Protein AF-A0AA50T2T7-F1 (afdb_monomer_lite)

Radius of gyration: 13.57 Å; chains: 1; bounding box: 26×37×38 Å

Sequence (87 aa):
GWGMYSILLIDLFKFLEPYLRNTELPLPVMTLYKGTLKVLLVLLHDFPEFLCDYHYGFCDQIPPNCIQMRNLILSAFPRNMRLPDPF

pLDDT: mean 96.4, std 3.7, range [74.06, 98.81]

Organism: NCBI:txid2847729

Foldseek 3Di:
DLVVVLVVLLVLLLVLQVQQVDPDHDPVSVVSVVVNLVVLQCCQVPPLVSLVVCLVSNVVSHDPVPVSNNCSSVVRDDPPDDDDDPD

InterPro domains:
  IPR007196 CCR4-Not complex component, Not1, C-terminal [PF04054] (1-87)
  IPR040398 CCR4-NOT transcription complex subunit 1 [PTHR13162] (1-87)

Structure (mmCIF, N/CA/C/O backbone):
data_AF-A0AA50T2T7-F1
#
_entry.id   AF-A0AA50T2T7-F1
#
loop_
_atom_site.group_PDB
_atom_site.id
_atom_site.type_symbol
_atom_site.label_atom_id
_atom_site.label_alt_id
_atom_site.label_comp_id
_atom_site.label_asym_id
_atom_site.label_entity_id
_atom_site.label_seq_id
_atom_site.pdbx_PDB_ins_code
_atom_site.Cartn_x
_atom_site.Cartn_y
_atom_site.Cartn_z
_atom_site.occupancy
_atom_site.B_iso_or_equiv
_atom_site.auth_seq_id
_atom_site.auth_comp_id
_atom_site.auth_asym_id
_atom_site.auth_atom_id
_atom_site.pdbx_PDB_model_num
ATOM 1 N N . GLY A 1 1 ? 9.737 -14.583 -5.623 1.00 91.50 1 GLY A N 1
ATOM 2 C CA . GLY A 1 1 ? 9.524 -14.110 -4.238 1.00 91.50 1 GLY A CA 1
ATOM 3 C C . GLY A 1 1 ? 8.432 -13.060 -4.114 1.00 91.50 1 GLY A C 1
ATOM 4 O O . GLY A 1 1 ? 7.731 -13.059 -3.114 1.00 91.50 1 GLY A O 1
ATOM 5 N N . TRP A 1 2 ? 8.270 -12.182 -5.107 1.00 97.00 2 TRP A N 1
ATOM 6 C CA . TRP A 1 2 ? 7.465 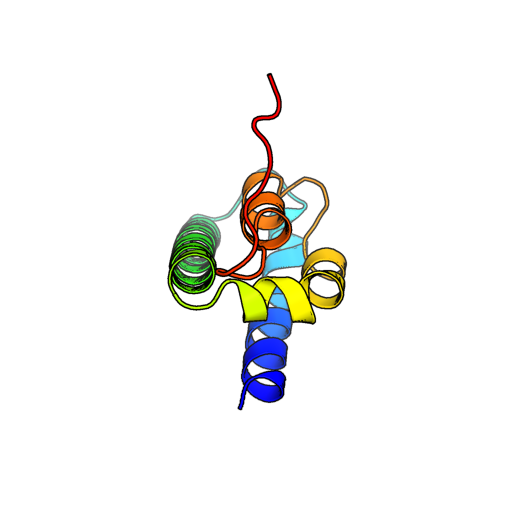-10.963 -4.979 1.00 97.00 2 TRP A CA 1
ATOM 7 C C . TRP A 1 2 ? 5.980 -11.224 -4.716 1.00 97.00 2 TRP A C 1
ATOM 9 O O . TRP A 1 2 ? 5.432 -10.614 -3.809 1.00 97.00 2 TRP A O 1
ATOM 19 N N . GLY A 1 3 ? 5.379 -12.217 -5.378 1.00 98.00 3 GLY A N 1
ATOM 20 C CA . GLY A 1 3 ? 3.990 -12.604 -5.099 1.00 98.00 3 GLY A CA 1
ATOM 21 C C . GLY A 1 3 ? 3.747 -13.090 -3.662 1.00 98.00 3 GLY A C 1
ATOM 22 O O . GLY A 1 3 ? 2.679 -12.870 -3.111 1.00 98.00 3 GLY A O 1
ATOM 23 N N . MET A 1 4 ? 4.738 -13.704 -3.004 1.00 98.31 4 MET A N 1
ATOM 24 C CA . MET A 1 4 ? 4.606 -14.067 -1.584 1.00 98.31 4 MET A CA 1
ATOM 25 C C . MET A 1 4 ? 4.704 -12.829 -0.688 1.00 98.31 4 MET A C 1
ATOM 27 O O . MET A 1 4 ? 3.945 -12.689 0.265 1.00 98.31 4 MET A O 1
ATOM 31 N N . TYR A 1 5 ? 5.610 -11.905 -1.012 1.00 98.56 5 TYR A N 1
ATOM 32 C CA . TYR A 1 5 ? 5.760 -10.664 -0.256 1.00 98.56 5 TYR A CA 1
ATOM 33 C C . TYR A 1 5 ? 4.537 -9.743 -0.412 1.00 98.56 5 TYR A C 1
ATOM 35 O O . TYR A 1 5 ? 4.113 -9.119 0.558 1.00 98.56 5 TYR A O 1
ATOM 43 N N . SER A 1 6 ? 3.909 -9.706 -1.594 1.00 98.62 6 SER A N 1
ATOM 44 C CA . SER A 1 6 ? 2.666 -8.956 -1.805 1.00 98.62 6 SER A CA 1
ATOM 45 C C . SER A 1 6 ? 1.513 -9.517 -0.979 1.00 98.62 6 SER A C 1
ATOM 47 O O . SER A 1 6 ? 0.727 -8.734 -0.458 1.00 98.62 6 SER A O 1
ATOM 49 N N . ILE A 1 7 ? 1.426 -10.843 -0.812 1.00 98.62 7 ILE A N 1
ATOM 50 C CA . ILE A 1 7 ? 0.428 -11.469 0.069 1.00 98.62 7 ILE A CA 1
ATOM 51 C C . ILE A 1 7 ? 0.623 -10.990 1.512 1.00 98.62 7 ILE A C 1
ATOM 53 O O . ILE A 1 7 ? -0.334 -10.533 2.123 1.00 98.62 7 ILE A O 1
ATOM 57 N N . LEU A 1 8 ? 1.860 -10.979 2.022 1.00 98.75 8 LEU A N 1
ATOM 58 C CA . LEU A 1 8 ? 2.143 -10.495 3.381 1.00 98.75 8 LEU A CA 1
ATOM 59 C C . LEU A 1 8 ? 1.754 -9.022 3.582 1.00 98.75 8 LEU A C 1
ATOM 61 O O . LEU A 1 8 ? 1.219 -8.661 4.629 1.00 98.75 8 LEU A O 1
ATOM 65 N N . LEU A 1 9 ? 2.000 -8.162 2.587 1.00 98.75 9 LEU A N 1
ATOM 66 C CA . LEU A 1 9 ? 1.558 -6.766 2.647 1.00 98.75 9 LEU A CA 1
ATOM 67 C C . LEU A 1 9 ? 0.035 -6.637 2.581 1.00 98.75 9 LEU A C 1
ATOM 69 O O . LEU A 1 9 ? -0.535 -5.844 3.322 1.00 98.75 9 LEU A O 1
ATOM 73 N N . ILE A 1 10 ? -0.628 -7.430 1.739 1.00 9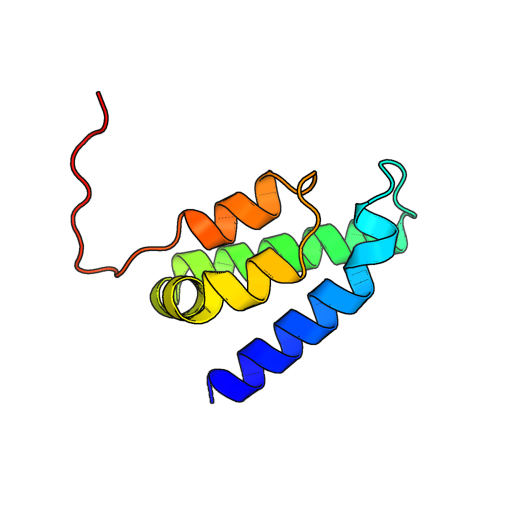8.81 10 ILE A N 1
ATOM 74 C CA . ILE A 1 10 ? -2.092 -7.485 1.678 1.00 98.81 10 ILE A CA 1
ATOM 75 C C . ILE A 1 10 ? -2.668 -7.907 3.032 1.00 98.81 10 ILE A C 1
ATOM 77 O O . ILE A 1 10 ? -3.613 -7.280 3.504 1.00 98.81 10 ILE A O 1
ATOM 81 N N . ASP A 1 11 ? -2.090 -8.915 3.681 1.00 98.75 11 ASP A N 1
ATOM 82 C CA . ASP A 1 11 ? -2.532 -9.378 4.997 1.00 98.75 11 ASP A CA 1
ATOM 83 C C . ASP A 1 11 ? -2.335 -8.295 6.071 1.00 98.75 11 ASP A C 1
ATOM 85 O O . ASP A 1 11 ? -3.227 -8.064 6.892 1.00 98.75 11 ASP A O 1
ATOM 89 N N . LEU A 1 12 ? -1.222 -7.551 6.019 1.00 98.62 12 LEU A N 1
ATOM 90 C CA . LEU A 1 12 ? -1.001 -6.375 6.866 1.00 98.62 12 LEU A CA 1
ATOM 91 C C . LEU A 1 12 ? -2.054 -5.281 6.618 1.00 98.62 12 LEU A C 1
ATOM 93 O O . LEU A 1 12 ? -2.577 -4.705 7.573 1.00 98.62 12 LEU A O 1
ATOM 97 N N . PHE A 1 13 ? -2.376 -4.982 5.358 1.00 98.44 13 PHE A N 1
ATOM 98 C CA . PHE A 1 13 ? -3.355 -3.945 5.021 1.00 98.44 13 PHE A CA 1
ATOM 99 C C . PHE A 1 13 ? -4.760 -4.348 5.452 1.00 98.44 13 PHE A C 1
ATOM 101 O O . PHE A 1 13 ? -5.426 -3.543 6.094 1.00 98.44 13 PHE A O 1
ATOM 108 N N . LYS A 1 14 ? -5.161 -5.605 5.230 1.00 97.88 14 LYS A N 1
ATOM 109 C CA . LYS A 1 14 ? -6.421 -6.174 5.736 1.00 97.88 14 LYS A CA 1
ATOM 110 C C . LYS A 1 14 ? -6.542 -6.073 7.251 1.00 97.88 14 LYS A C 1
ATOM 112 O O . LYS A 1 14 ? -7.611 -5.750 7.756 1.00 97.88 14 LYS A O 1
ATOM 117 N N . PHE A 1 15 ? -5.457 -6.336 7.979 1.00 97.12 15 PHE A N 1
ATOM 118 C CA . PHE A 1 15 ? -5.443 -6.185 9.432 1.00 97.12 15 PHE A CA 1
ATOM 119 C C . PHE A 1 15 ? -5.645 -4.724 9.864 1.00 97.12 15 PHE A C 1
ATOM 121 O O . PHE A 1 15 ? -6.381 -4.454 10.810 1.00 97.12 15 PHE A O 1
ATOM 128 N N . LEU A 1 16 ? -4.992 -3.777 9.184 1.00 96.56 16 LEU A N 1
ATOM 129 C CA . LEU A 1 16 ? -5.069 -2.350 9.509 1.00 96.56 16 LEU A CA 1
ATOM 130 C C . LEU A 1 16 ? -6.391 -1.695 9.079 1.00 96.56 16 LEU A C 1
ATOM 132 O O . LEU A 1 16 ? -6.840 -0.755 9.734 1.00 96.56 16 LEU A O 1
ATOM 136 N N . GLU A 1 17 ? -7.000 -2.181 8.001 1.00 95.62 17 GLU A N 1
ATOM 137 C CA . GLU A 1 17 ? -8.189 -1.641 7.336 1.00 95.62 17 GLU A CA 1
ATOM 138 C C . GLU A 1 17 ? -9.298 -1.156 8.293 1.00 95.62 17 GLU A C 1
ATOM 140 O O . GLU A 1 17 ? -9.632 0.037 8.231 1.00 95.62 17 GLU A O 1
ATOM 145 N N . PRO A 1 18 ? -9.809 -1.972 9.241 1.00 94.56 18 PRO A N 1
ATOM 146 C CA . PRO A 1 18 ? -10.934 -1.561 10.082 1.00 94.56 18 PRO A CA 1
ATOM 147 C C . PRO A 1 18 ? -10.554 -0.453 11.066 1.00 94.56 18 PRO A C 1
ATOM 149 O O . PRO A 1 18 ? -11.392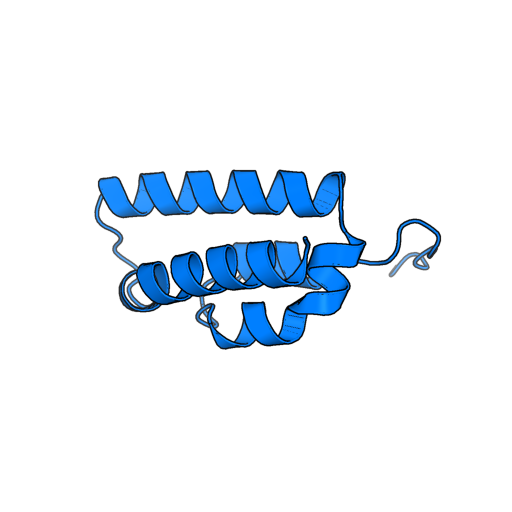 0.369 11.441 1.00 94.56 18 PRO A O 1
ATOM 152 N N . TYR A 1 19 ? -9.286 -0.398 11.478 1.00 94.69 19 TYR A N 1
ATOM 153 C CA . TYR A 1 19 ? -8.784 0.664 12.343 1.00 94.69 19 TYR A CA 1
ATOM 154 C C . TYR A 1 19 ? -8.595 1.958 11.562 1.00 94.69 19 TYR A C 1
ATOM 156 O O . TYR A 1 19 ? -8.958 3.022 12.046 1.00 94.69 19 TYR A O 1
ATOM 164 N N . LEU A 1 20 ? -8.062 1.862 10.344 1.00 93.62 20 LEU A N 1
ATOM 165 C CA . LEU A 1 20 ? -7.741 3.007 9.500 1.00 93.62 20 LEU A CA 1
ATOM 166 C C . LEU A 1 20 ? -8.974 3.737 8.953 1.00 93.62 20 LEU A C 1
ATOM 168 O O . LEU A 1 20 ? -8.875 4.920 8.631 1.00 93.62 20 LEU A O 1
ATOM 172 N N . ARG A 1 21 ? -10.139 3.080 8.870 1.00 91.38 21 ARG A N 1
ATOM 173 C CA . ARG A 1 21 ? -11.413 3.758 8.561 1.00 91.38 21 ARG A CA 1
ATOM 174 C C . ARG A 1 21 ? -11.827 4.758 9.640 1.00 91.38 21 ARG A C 1
ATOM 176 O O . ARG A 1 21 ? -12.485 5.747 9.323 1.00 91.38 21 ARG A O 1
ATOM 183 N N . ASN A 1 22 ? -11.438 4.513 10.889 1.00 85.19 22 ASN A N 1
ATOM 184 C CA . ASN A 1 22 ? -11.701 5.409 12.005 1.00 85.19 22 ASN A CA 1
ATOM 185 C C . ASN A 1 22 ? -10.551 6.413 12.137 1.00 85.19 22 ASN A C 1
ATOM 187 O O . ASN A 1 22 ? -9.377 6.059 12.063 1.00 85.19 22 ASN A O 1
ATOM 191 N N . THR A 1 23 ? -10.869 7.687 12.353 1.00 74.06 23 THR A N 1
ATOM 192 C CA . THR A 1 23 ? -9.849 8.737 12.510 1.00 74.06 23 THR A CA 1
ATOM 193 C C . THR A 1 23 ? -9.113 8.665 13.849 1.00 74.06 23 THR A C 1
ATOM 195 O O . THR A 1 23 ? -8.024 9.220 13.982 1.00 74.06 23 THR A O 1
ATOM 198 N N . GLU A 1 24 ? -9.674 7.963 14.834 1.00 87.19 24 GLU A N 1
ATOM 199 C CA . GLU A 1 24 ? -9.060 7.754 16.144 1.00 87.19 24 GLU A CA 1
ATOM 200 C C . GLU A 1 24 ? -8.380 6.383 16.211 1.00 87.19 24 GLU A C 1
ATOM 202 O O . GLU A 1 24 ? -9.023 5.343 16.364 1.00 87.19 24 GLU A O 1
ATOM 207 N N . LEU A 1 25 ? -7.050 6.385 16.094 1.00 89.00 25 LEU A N 1
ATOM 208 C CA . LEU A 1 25 ? -6.233 5.174 16.160 1.00 89.00 25 LEU A CA 1
ATOM 209 C C . LEU A 1 25 ? -5.696 4.951 17.582 1.00 89.00 25 LEU A C 1
ATOM 211 O O . LEU A 1 25 ? -5.022 5.836 18.119 1.00 89.00 25 LEU A O 1
ATOM 215 N N . PRO A 1 26 ? -5.876 3.752 18.170 1.00 93.56 26 PRO A N 1
ATOM 216 C CA . PRO A 1 26 ? -5.191 3.380 19.403 1.00 93.56 26 PRO A CA 1
ATOM 217 C C . PRO A 1 26 ? -3.669 3.504 19.255 1.00 93.56 26 PRO A C 1
ATOM 219 O O . PRO A 1 26 ? -3.112 3.205 18.197 1.00 93.56 26 PRO A O 1
ATOM 222 N N . LEU A 1 27 ? -2.967 3.883 20.329 1.00 95.38 27 LEU A N 1
ATOM 223 C CA . LEU A 1 27 ? -1.517 4.130 20.298 1.00 95.38 27 LEU A CA 1
ATOM 224 C C . LEU A 1 27 ? -0.677 2.969 19.703 1.00 95.38 27 LEU A C 1
ATOM 226 O O . LEU A 1 27 ? 0.234 3.245 18.911 1.00 95.38 27 LEU A O 1
ATOM 230 N N . PRO A 1 28 ? -0.972 1.681 19.987 1.00 96.38 28 PRO A N 1
ATOM 231 C CA . PRO A 1 28 ? -0.270 0.569 19.344 1.00 96.38 28 PRO A CA 1
ATOM 232 C C . PRO A 1 28 ? -0.496 0.521 17.826 1.00 96.38 28 PRO A C 1
ATOM 234 O O . PRO A 1 28 ? 0.451 0.329 17.064 1.00 96.38 28 PRO A O 1
ATOM 237 N N . VAL A 1 29 ? -1.727 0.775 17.373 1.00 95.69 29 VAL A N 1
ATOM 238 C CA . VAL A 1 29 ? -2.077 0.800 15.944 1.00 95.69 29 VAL A CA 1
ATOM 239 C C . VAL A 1 29 ? -1.416 1.985 15.247 1.00 95.69 29 VAL A C 1
ATOM 241 O O . VAL A 1 29 ? -0.871 1.828 14.160 1.00 95.69 29 VAL A O 1
ATOM 244 N N . MET A 1 30 ? -1.365 3.152 15.893 1.00 95.81 30 MET A N 1
ATOM 245 C CA . MET A 1 30 ? -0.628 4.318 15.394 1.00 95.81 30 MET A CA 1
ATOM 246 C C . MET A 1 30 ? 0.860 3.994 15.178 1.00 95.81 30 MET A C 1
ATOM 248 O O . MET A 1 30 ? 1.466 4.416 14.191 1.00 95.81 30 MET A O 1
ATOM 252 N N . THR A 1 31 ? 1.460 3.228 16.092 1.00 97.56 31 THR A N 1
ATOM 253 C CA . THR A 1 31 ? 2.858 2.787 15.978 1.00 97.56 31 THR A CA 1
ATOM 254 C C . THR A 1 31 ? 3.037 1.838 14.795 1.00 97.56 31 THR A C 1
ATOM 256 O O . THR A 1 31 ? 3.954 2.026 13.993 1.00 97.56 31 THR A O 1
ATOM 259 N N . LEU A 1 32 ? 2.123 0.878 14.634 1.00 97.75 32 LEU A N 1
ATOM 260 C CA . LEU A 1 32 ? 2.120 -0.051 13.506 1.00 97.75 32 LEU A CA 1
ATOM 261 C C . LEU A 1 32 ? 1.912 0.664 12.162 1.00 97.75 32 LEU A C 1
ATOM 263 O O . LEU A 1 32 ? 2.627 0.382 11.202 1.00 97.75 32 LEU A O 1
ATOM 267 N N . TYR A 1 33 ? 1.004 1.638 12.096 1.00 96.81 33 TYR A N 1
ATOM 268 C CA . TYR A 1 33 ? 0.781 2.470 10.913 1.00 96.81 33 TYR A CA 1
ATOM 269 C C . TYR A 1 33 ? 2.056 3.222 10.512 1.00 96.81 33 TYR A C 1
ATOM 271 O O . TYR A 1 33 ? 2.489 3.147 9.363 1.00 96.81 33 TYR A O 1
ATOM 279 N N . LYS A 1 34 ? 2.735 3.871 11.468 1.00 97.81 34 LYS A N 1
ATOM 280 C CA . LYS A 1 34 ? 4.022 4.540 11.211 1.00 97.81 34 LYS A CA 1
ATOM 281 C C . LYS A 1 34 ? 5.098 3.564 10.727 1.00 97.81 34 LYS A C 1
ATOM 283 O O . LYS A 1 34 ? 5.877 3.916 9.845 1.00 97.81 34 LYS A O 1
ATOM 288 N N . GLY A 1 35 ? 5.152 2.354 11.284 1.00 98.56 35 GLY A N 1
ATOM 289 C CA . GLY A 1 35 ? 6.037 1.290 10.801 1.00 98.56 35 GLY A CA 1
ATOM 290 C C . GLY A 1 35 ? 5.718 0.882 9.361 1.00 98.56 35 GLY A C 1
ATOM 291 O O . GLY A 1 35 ? 6.619 0.790 8.531 1.00 98.56 35 GLY A O 1
ATOM 292 N N . THR A 1 36 ? 4.433 0.745 9.044 1.00 98.56 36 THR A N 1
ATOM 293 C CA . THR A 1 36 ? 3.941 0.401 7.703 1.00 98.56 36 THR A CA 1
ATOM 294 C C . THR A 1 36 ? 4.326 1.463 6.674 1.00 98.56 36 THR A C 1
ATOM 296 O O . THR A 1 36 ? 4.837 1.125 5.610 1.00 98.56 36 THR A O 1
ATOM 299 N N . LEU A 1 37 ? 4.187 2.752 7.008 1.00 98.62 37 LEU A N 1
ATOM 300 C CA . LEU A 1 37 ? 4.645 3.844 6.142 1.00 98.62 37 LEU A CA 1
ATOM 301 C C . LEU A 1 37 ? 6.154 3.788 5.875 1.00 98.62 37 LEU A C 1
ATOM 303 O O . LEU A 1 37 ? 6.579 4.030 4.750 1.00 98.62 37 LEU A O 1
ATOM 307 N N . LYS A 1 38 ? 6.971 3.452 6.882 1.00 98.69 38 LYS A N 1
ATOM 308 C CA . LYS A 1 38 ? 8.426 3.306 6.702 1.00 98.69 38 LYS A CA 1
ATOM 309 C C . LYS A 1 38 ? 8.768 2.152 5.764 1.00 98.69 38 LYS A C 1
ATOM 311 O O . LYS A 1 38 ? 9.630 2.317 4.910 1.00 98.69 38 LYS A O 1
ATOM 316 N N . VAL A 1 39 ? 8.084 1.014 5.896 1.00 98.69 39 VAL A N 1
ATOM 317 C CA . VAL A 1 39 ? 8.255 -0.121 4.976 1.00 98.69 39 VAL A CA 1
ATOM 318 C C . VAL A 1 39 ? 7.874 0.288 3.553 1.00 98.69 39 VAL A C 1
ATOM 320 O O . VAL A 1 39 ? 8.655 0.069 2.635 1.00 98.69 39 VAL A O 1
ATOM 323 N N . LEU A 1 40 ? 6.729 0.952 3.367 1.00 98.81 40 LEU A N 1
ATOM 324 C CA . LEU A 1 40 ? 6.303 1.445 2.053 1.00 98.81 40 LEU A CA 1
ATOM 325 C C . LEU A 1 40 ? 7.280 2.460 1.449 1.00 98.81 40 LEU A C 1
ATOM 327 O O . LEU A 1 40 ? 7.537 2.400 0.254 1.00 98.81 40 LEU A O 1
ATOM 331 N N . LEU A 1 41 ? 7.856 3.356 2.255 1.00 98.75 41 LEU A N 1
ATOM 332 C CA . LEU A 1 41 ? 8.884 4.299 1.804 1.00 98.75 41 LEU A CA 1
ATOM 333 C C . LEU A 1 41 ? 10.146 3.587 1.304 1.00 98.75 41 LEU A C 1
ATOM 335 O O . LEU A 1 41 ? 10.664 3.950 0.252 1.00 98.75 41 LEU A O 1
ATOM 339 N N . VAL A 1 42 ? 10.619 2.569 2.030 1.00 98.75 42 VAL A N 1
ATOM 340 C CA . VAL A 1 42 ? 11.758 1.745 1.591 1.00 98.75 42 VAL A CA 1
ATOM 341 C C . VAL A 1 42 ? 11.421 1.036 0.281 1.00 98.75 42 VAL A C 1
ATOM 343 O O . VAL A 1 42 ? 12.212 1.078 -0.653 1.00 98.75 42 VAL A O 1
ATOM 346 N N . LEU A 1 43 ? 10.227 0.447 0.170 1.00 98.69 43 LEU A N 1
ATOM 347 C CA . LEU A 1 43 ? 9.791 -0.208 -1.065 1.00 98.69 43 LEU A CA 1
ATOM 348 C C . LEU A 1 43 ? 9.679 0.774 -2.235 1.00 98.69 43 LEU A C 1
ATOM 350 O O . LEU A 1 43 ? 10.093 0.437 -3.335 1.00 98.69 43 LEU A O 1
ATOM 354 N N . LEU A 1 44 ? 9.174 1.986 -2.010 1.00 98.56 44 LEU A N 1
ATOM 355 C CA . LEU A 1 44 ? 9.088 3.019 -3.042 1.00 98.56 44 LEU A CA 1
ATOM 356 C C . LEU A 1 44 ? 10.476 3.450 -3.529 1.00 98.56 44 LEU A C 1
ATOM 358 O O . LEU A 1 44 ? 10.673 3.627 -4.726 1.00 98.56 44 LEU A O 1
ATOM 362 N N . HIS A 1 45 ? 11.434 3.611 -2.617 1.00 97.94 45 HIS A N 1
ATOM 363 C CA . HIS A 1 45 ? 12.792 4.022 -2.963 1.00 97.94 45 HIS A CA 1
ATOM 364 C C . HIS A 1 45 ? 13.584 2.896 -3.648 1.00 97.94 45 HIS A C 1
ATOM 366 O O . HIS A 1 45 ? 14.179 3.098 -4.707 1.00 97.94 45 HIS A O 1
ATOM 372 N N . ASP A 1 46 ? 13.581 1.699 -3.060 1.00 98.31 46 ASP A N 1
ATOM 373 C CA . ASP A 1 46 ? 14.468 0.607 -3.464 1.00 98.31 46 ASP A CA 1
ATOM 374 C C . ASP A 1 46 ? 13.844 -0.338 -4.491 1.00 98.31 46 ASP A C 1
ATOM 376 O O . ASP A 1 46 ? 14.586 -1.006 -5.215 1.00 98.31 46 ASP A O 1
ATOM 380 N N . PHE A 1 47 ? 12.510 -0.414 -4.572 1.00 98.31 47 PHE A N 1
ATOM 381 C CA . PHE A 1 47 ? 11.752 -1.368 -5.394 1.00 98.31 47 PHE A CA 1
ATOM 382 C C . PHE A 1 47 ? 10.448 -0.764 -5.971 1.00 98.31 47 PHE A C 1
ATOM 384 O O . PHE A 1 47 ? 9.388 -1.381 -5.836 1.00 98.31 47 PHE A O 1
ATOM 391 N N . PRO A 1 48 ? 10.465 0.415 -6.624 1.00 98.19 48 PRO A N 1
ATOM 392 C CA . PRO A 1 48 ? 9.240 1.071 -7.089 1.00 98.19 48 PRO A CA 1
ATOM 393 C C . PRO A 1 48 ? 8.441 0.218 -8.085 1.00 98.19 48 PRO A C 1
ATOM 395 O O . PRO A 1 48 ? 7.213 0.237 -8.065 1.00 98.19 48 PRO A O 1
ATOM 398 N N . GLU A 1 49 ? 9.107 -0.604 -8.901 1.00 98.38 49 GLU A N 1
ATOM 399 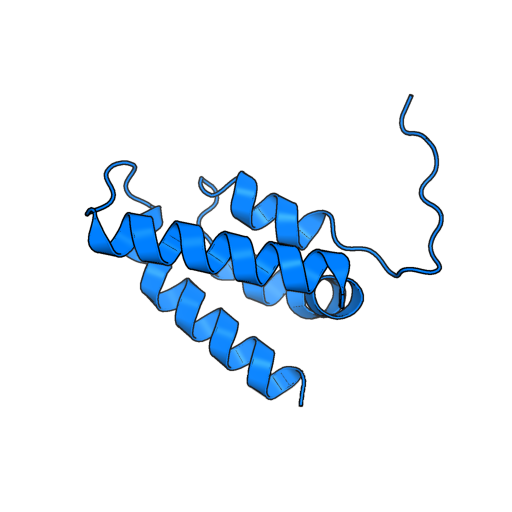C CA . GLU A 1 49 ? 8.439 -1.540 -9.810 1.00 98.38 49 GLU A CA 1
ATOM 400 C C . GLU A 1 49 ? 7.533 -2.536 -9.061 1.00 98.38 49 GLU A C 1
ATOM 402 O O . GLU A 1 49 ? 6.477 -2.900 -9.563 1.00 98.38 49 GLU A O 1
ATOM 407 N N . PHE A 1 50 ? 7.881 -2.918 -7.824 1.00 98.62 50 PHE A N 1
ATOM 408 C CA . PHE A 1 50 ? 7.048 -3.800 -6.996 1.00 98.62 50 PHE A CA 1
ATOM 409 C C . PHE A 1 50 ? 5.721 -3.147 -6.653 1.00 98.62 50 PHE A C 1
ATOM 411 O O . PHE A 1 50 ? 4.657 -3.740 -6.807 1.00 98.62 50 PHE A O 1
ATOM 418 N N . LEU A 1 51 ? 5.787 -1.913 -6.160 1.00 98.69 51 LEU A N 1
ATOM 419 C CA . LEU A 1 51 ? 4.589 -1.174 -5.800 1.00 98.69 51 LEU A CA 1
ATOM 420 C C . LEU A 1 51 ? 3.749 -0.893 -7.047 1.00 98.69 51 LEU A C 1
ATOM 422 O O . LEU A 1 51 ? 2.530 -1.001 -6.972 1.00 98.69 51 LEU A O 1
ATOM 426 N N . CYS A 1 52 ? 4.396 -0.627 -8.185 1.00 98.00 52 CYS A N 1
ATOM 427 C CA . CYS A 1 52 ? 3.748 -0.436 -9.477 1.00 98.00 52 CYS A CA 1
ATOM 428 C C . CYS A 1 52 ? 2.999 -1.697 -9.945 1.00 98.00 52 CYS A C 1
ATOM 430 O O . CYS A 1 52 ? 1.825 -1.611 -10.294 1.00 98.00 52 CYS A O 1
ATOM 432 N N . ASP A 1 53 ? 3.620 -2.876 -9.906 1.00 98.44 53 ASP A N 1
ATOM 433 C CA . ASP A 1 53 ? 3.005 -4.123 -10.384 1.00 98.44 53 ASP A CA 1
ATOM 434 C C . ASP A 1 53 ? 1.803 -4.559 -9.528 1.00 98.44 53 ASP A C 1
ATOM 436 O O . ASP A 1 53 ? 0.819 -5.088 -10.044 1.00 98.44 53 ASP A O 1
ATOM 440 N N . TYR A 1 54 ? 1.858 -4.315 -8.214 1.00 98.75 54 TYR A N 1
ATOM 441 C CA . TYR A 1 54 ? 0.838 -4.761 -7.257 1.00 98.75 54 TYR A CA 1
ATOM 442 C C . TYR A 1 54 ? -0.094 -3.633 -6.773 1.00 98.75 54 TYR A C 1
ATOM 444 O O . TYR A 1 54 ? -0.926 -3.865 -5.889 1.00 98.75 54 TYR A O 1
ATOM 452 N N . HIS A 1 55 ? -0.009 -2.428 -7.357 1.00 98.62 55 HIS A N 1
ATOM 453 C CA . HIS A 1 55 ? -0.725 -1.231 -6.890 1.00 98.62 55 HIS A CA 1
ATOM 454 C C . HIS A 1 55 ? -2.234 -1.452 -6.739 1.00 98.62 55 HIS A C 1
ATOM 456 O O . HIS A 1 55 ? -2.824 -0.982 -5.766 1.00 98.62 55 HIS A O 1
ATOM 462 N N . TYR A 1 56 ? -2.853 -2.180 -7.675 1.00 98.44 56 TYR A N 1
ATOM 463 C CA . TYR A 1 56 ? -4.289 -2.454 -7.675 1.00 98.44 56 TYR A CA 1
ATOM 464 C C . TYR A 1 56 ? -4.694 -3.256 -6.435 1.00 98.44 56 TYR A C 1
ATOM 466 O O . TYR A 1 56 ? -5.561 -2.828 -5.675 1.00 98.44 56 TYR A O 1
ATOM 474 N N . GLY A 1 57 ? -4.002 -4.372 -6.183 1.00 98.38 57 GLY A N 1
ATOM 475 C CA . GLY A 1 57 ? -4.269 -5.237 -5.035 1.00 98.38 57 GLY A CA 1
ATOM 476 C C . GLY A 1 57 ? -4.024 -4.538 -3.700 1.00 98.38 57 GLY A C 1
ATOM 477 O O . GLY A 1 57 ? -4.764 -4.758 -2.750 1.00 98.38 57 GLY A O 1
ATOM 478 N N . PHE A 1 58 ? -3.029 -3.653 -3.618 1.00 98.62 58 PHE A N 1
ATOM 479 C CA . PHE A 1 58 ? -2.805 -2.862 -2.409 1.00 98.62 58 PHE A CA 1
ATOM 480 C C . PHE A 1 58 ? -3.872 -1.781 -2.214 1.00 98.62 58 PHE A C 1
ATOM 482 O O . PHE A 1 58 ? -4.401 -1.636 -1.114 1.00 98.62 58 PHE A O 1
ATOM 489 N N . CYS A 1 59 ? -4.225 -1.042 -3.269 1.00 98.44 59 CYS A N 1
ATOM 490 C CA . CYS A 1 59 ? -5.221 0.028 -3.195 1.00 98.44 59 CYS A CA 1
ATOM 491 C C . CYS A 1 59 ? -6.628 -0.478 -2.872 1.00 98.44 59 CYS A C 1
ATOM 493 O O . CYS A 1 59 ? -7.394 0.266 -2.271 1.00 98.44 59 CYS A O 1
ATOM 495 N N . ASP A 1 60 ? -6.957 -1.711 -3.252 1.00 97.88 60 ASP A N 1
ATOM 496 C CA . ASP A 1 60 ? -8.235 -2.350 -2.927 1.00 97.88 60 ASP A CA 1
ATOM 497 C C . ASP A 1 60 ? -8.383 -2.646 -1.421 1.00 97.88 60 ASP A C 1
ATOM 499 O O . ASP A 1 60 ? -9.486 -2.649 -0.882 1.00 97.88 60 ASP A O 1
ATOM 503 N N . GLN A 1 61 ? -7.265 -2.837 -0.713 1.00 98.00 61 GLN A N 1
ATOM 504 C CA . GLN A 1 61 ? -7.248 -3.181 0.716 1.00 98.00 61 GLN A CA 1
ATOM 505 C C . GLN A 1 61 ? -7.001 -1.972 1.633 1.00 98.00 61 GLN A C 1
ATOM 507 O O . GLN A 1 61 ? -7.146 -2.080 2.849 1.00 98.00 61 GLN A O 1
ATOM 512 N N . ILE A 1 62 ? -6.611 -0.819 1.079 1.00 97.81 62 ILE A N 1
ATOM 513 C CA . ILE A 1 62 ? -6.310 0.400 1.841 1.00 97.81 62 ILE A CA 1
ATOM 514 C C . ILE A 1 62 ? -7.505 1.364 1.760 1.00 97.81 62 ILE A C 1
ATOM 516 O O . ILE A 1 62 ? -7.861 1.796 0.659 1.00 97.81 62 ILE A O 1
ATOM 520 N N . PRO A 1 63 ? -8.095 1.782 2.898 1.00 96.50 63 PRO A N 1
ATOM 521 C CA . PRO A 1 63 ? -9.220 2.709 2.905 1.00 96.50 63 PRO A CA 1
ATOM 522 C C . PRO A 1 63 ? -8.952 4.018 2.138 1.00 96.50 63 PRO A C 1
ATOM 524 O O . PRO A 1 63 ? -7.843 4.562 2.199 1.00 96.50 63 PRO A O 1
ATOM 527 N N . PRO A 1 64 ? -9.964 4.601 1.462 1.00 95.94 64 PRO A N 1
ATOM 528 C CA . PRO A 1 64 ? -9.779 5.824 0.683 1.00 95.94 64 PRO A CA 1
ATOM 529 C C . PRO A 1 64 ? -9.283 7.034 1.480 1.00 95.94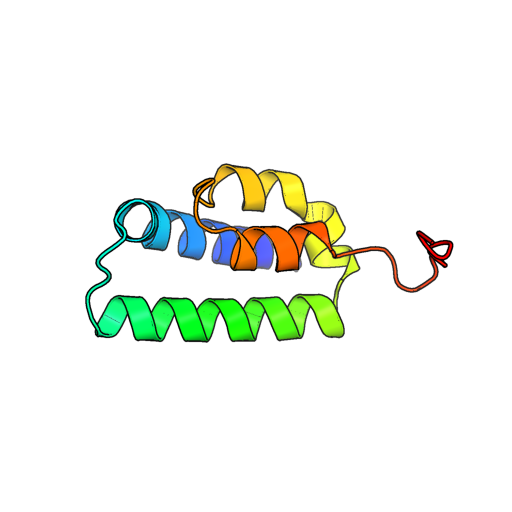 64 PRO A C 1
ATOM 531 O O . PRO A 1 64 ? -8.629 7.895 0.903 1.00 95.94 64 PRO A O 1
ATOM 534 N N . ASN A 1 65 ? -9.555 7.098 2.786 1.00 95.12 65 ASN A N 1
ATOM 535 C CA . ASN A 1 65 ? -9.099 8.172 3.670 1.00 95.12 65 ASN A CA 1
ATOM 536 C C . ASN A 1 65 ? -7.599 8.079 4.026 1.00 95.12 65 ASN A C 1
ATOM 538 O O . ASN A 1 65 ? -7.036 9.043 4.542 1.00 95.12 65 ASN A O 1
ATOM 542 N N . CYS A 1 66 ? -6.915 6.973 3.714 1.00 96.69 66 CYS A N 1
ATOM 543 C CA . CYS A 1 66 ? -5.477 6.796 3.940 1.00 96.69 66 CYS A CA 1
ATOM 544 C C . CYS A 1 66 ? -4.629 7.418 2.820 1.00 96.69 66 CYS A C 1
ATOM 546 O O . CYS A 1 66 ? -3.816 6.743 2.185 1.00 96.69 66 CYS A O 1
ATOM 548 N N . ILE A 1 67 ? -4.814 8.717 2.579 1.00 96.94 67 ILE A N 1
ATOM 549 C CA . ILE A 1 67 ? -4.251 9.442 1.428 1.00 96.94 67 ILE A CA 1
ATOM 550 C C . ILE A 1 67 ? -2.736 9.253 1.304 1.00 96.94 67 ILE A C 1
ATOM 552 O O . ILE A 1 67 ? -2.245 8.867 0.248 1.00 96.94 67 ILE A O 1
ATOM 556 N N . GLN A 1 68 ? -1.987 9.459 2.389 1.00 97.31 68 GLN A N 1
ATOM 557 C CA . GLN A 1 68 ? -0.525 9.348 2.366 1.00 97.31 68 GLN A CA 1
ATOM 558 C C . GLN A 1 68 ? -0.057 7.940 1.977 1.00 97.31 68 GLN A C 1
ATOM 560 O O . GLN A 1 68 ? 0.848 7.790 1.162 1.00 97.31 68 GLN A O 1
ATOM 565 N N . MET A 1 69 ? -0.683 6.912 2.547 1.00 97.75 69 MET A N 1
ATOM 566 C CA . MET A 1 69 ? -0.326 5.520 2.296 1.00 97.75 69 MET A CA 1
ATOM 567 C C . MET A 1 69 ? -0.615 5.122 0.844 1.00 97.75 69 MET A C 1
ATOM 569 O O . MET A 1 69 ? 0.230 4.503 0.201 1.00 97.75 69 MET A O 1
ATOM 573 N N . ARG A 1 70 ? -1.771 5.538 0.305 1.00 98.56 70 ARG A N 1
ATOM 574 C CA . ARG A 1 70 ? -2.121 5.315 -1.106 1.00 98.56 70 ARG A CA 1
ATOM 575 C C . ARG A 1 70 ? -1.178 6.064 -2.043 1.00 98.56 70 ARG A C 1
ATOM 577 O O . ARG A 1 70 ? -0.732 5.481 -3.023 1.00 98.56 70 ARG A O 1
ATOM 584 N N . ASN A 1 71 ? -0.811 7.302 -1.716 1.00 98.50 71 ASN A N 1
ATOM 585 C CA . ASN A 1 71 ? 0.129 8.080 -2.522 1.00 98.50 71 ASN A CA 1
ATOM 586 C C . ASN A 1 71 ? 1.515 7.431 -2.583 1.00 98.50 71 ASN A C 1
ATOM 588 O O . ASN A 1 71 ? 2.123 7.441 -3.641 1.00 98.50 71 ASN A O 1
ATOM 592 N N . LEU A 1 72 ? 2.012 6.812 -1.507 1.00 98.69 72 LEU A N 1
ATOM 593 C CA . LEU A 1 72 ? 3.291 6.088 -1.568 1.00 98.69 72 LEU A CA 1
ATOM 594 C C . LEU A 1 72 ? 3.272 4.943 -2.589 1.00 98.69 72 LEU A C 1
ATOM 596 O O . LEU A 1 72 ? 4.276 4.699 -3.246 1.00 98.69 72 LEU A O 1
ATOM 600 N N . ILE A 1 73 ? 2.139 4.257 -2.734 1.00 98.69 73 ILE A N 1
ATOM 601 C CA . ILE A 1 73 ? 1.980 3.176 -3.712 1.00 98.69 73 ILE A CA 1
ATOM 602 C C . ILE A 1 73 ? 1.784 3.750 -5.120 1.00 98.69 73 ILE A C 1
ATOM 604 O O . ILE A 1 73 ? 2.435 3.307 -6.059 1.00 98.69 73 ILE A O 1
ATOM 608 N N . LEU A 1 74 ? 0.904 4.743 -5.271 1.00 98.50 74 LEU A N 1
ATOM 609 C CA . LEU A 1 74 ? 0.516 5.307 -6.570 1.00 98.50 74 LEU A CA 1
ATOM 610 C C . LEU A 1 74 ? 1.563 6.248 -7.178 1.00 98.50 74 LEU A C 1
ATOM 612 O O . LEU A 1 74 ? 1.530 6.491 -8.379 1.00 98.50 74 LEU A O 1
ATOM 616 N N . SER A 1 75 ? 2.500 6.753 -6.377 1.00 98.12 75 SER A N 1
ATOM 617 C CA . SER A 1 75 ? 3.664 7.499 -6.862 1.00 98.12 75 SER A CA 1
ATOM 618 C C . SER A 1 75 ? 4.791 6.592 -7.357 1.00 98.12 75 SER A C 1
ATOM 620 O O . SER A 1 75 ? 5.825 7.102 -7.780 1.00 98.12 75 SER A O 1
ATOM 622 N N . ALA A 1 76 ? 4.647 5.267 -7.276 1.00 98.06 76 ALA A N 1
ATOM 623 C CA . ALA A 1 76 ? 5.651 4.349 -7.787 1.00 98.06 76 ALA A CA 1
ATOM 624 C C . ALA A 1 76 ? 5.588 4.264 -9.319 1.00 98.06 76 ALA A C 1
ATOM 626 O O . ALA A 1 76 ? 4.522 4.087 -9.904 1.00 98.06 76 ALA A O 1
ATOM 627 N N . PHE A 1 77 ? 6.745 4.359 -9.970 1.00 97.50 77 PHE A N 1
ATOM 628 C CA . PHE A 1 77 ? 6.896 4.226 -11.418 1.00 97.50 77 PHE A CA 1
ATOM 629 C C . PHE A 1 77 ? 8.230 3.532 -11.747 1.00 97.50 77 PHE A C 1
ATOM 631 O O . PHE A 1 77 ? 9.146 3.553 -10.920 1.00 97.50 77 PHE A O 1
ATOM 638 N N . PRO A 1 78 ? 8.379 2.908 -12.931 1.00 96.56 78 PRO A N 1
ATOM 639 C CA . PRO A 1 78 ? 9.620 2.227 -13.302 1.00 96.56 78 PRO A CA 1
ATOM 640 C C . PRO A 1 78 ? 10.827 3.173 -13.290 1.00 96.56 78 PRO A C 1
ATOM 642 O O . PRO A 1 78 ? 10.757 4.251 -13.874 1.00 96.56 78 PRO A O 1
ATOM 645 N N . ARG A 1 79 ? 11.971 2.767 -12.721 1.00 94.06 79 ARG A N 1
ATOM 646 C CA . ARG A 1 79 ? 13.146 3.655 -12.544 1.00 94.06 79 ARG A CA 1
ATOM 647 C C . ARG A 1 79 ? 13.693 4.270 -13.827 1.00 94.06 79 ARG A C 1
ATOM 649 O O . ARG A 1 79 ? 14.275 5.349 -13.798 1.00 94.06 79 ARG A O 1
ATOM 656 N N . ASN A 1 80 ? 13.519 3.581 -14.950 1.00 93.38 80 ASN A N 1
ATOM 657 C CA . ASN A 1 80 ? 14.001 4.043 -16.251 1.00 93.38 80 ASN A CA 1
ATOM 658 C C . ASN A 1 80 ? 13.005 4.975 -16.963 1.00 93.38 80 ASN A C 1
ATOM 660 O O . ASN A 1 80 ? 13.308 5.485 -18.042 1.00 93.38 80 ASN A O 1
ATOM 664 N N . MET A 1 81 ? 11.825 5.205 -16.382 1.00 94.81 81 MET A N 1
ATOM 665 C CA . MET A 1 81 ? 10.862 6.180 -16.877 1.00 94.81 81 MET A CA 1
ATOM 666 C C . MET A 1 81 ? 11.267 7.583 -16.420 1.00 94.81 81 MET A C 1
ATOM 668 O O . MET A 1 81 ? 11.497 7.834 -15.239 1.00 94.81 81 MET A O 1
ATOM 672 N N . ARG A 1 82 ? 11.323 8.520 -17.368 1.00 92.25 82 ARG A N 1
ATOM 673 C CA . ARG A 1 82 ? 11.437 9.951 -17.074 1.00 92.25 82 ARG A CA 1
ATOM 674 C C . ARG A 1 82 ? 10.053 10.564 -17.158 1.00 92.25 82 ARG A C 1
ATOM 676 O O . ARG A 1 82 ? 9.473 10.613 -18.241 1.00 92.25 82 ARG A O 1
ATOM 683 N N . LEU A 1 83 ? 9.536 11.005 -16.021 1.00 91.19 83 LEU A N 1
ATOM 684 C CA . LEU A 1 83 ? 8.290 11.755 -15.982 1.00 91.19 83 LEU A CA 1
ATOM 685 C C . LEU A 1 83 ? 8.565 13.191 -16.461 1.00 91.19 83 LEU A C 1
ATOM 687 O O . LEU A 1 83 ? 9.567 13.774 -16.038 1.00 91.19 83 LEU A O 1
ATOM 691 N N . PRO A 1 84 ? 7.740 13.750 -17.364 1.00 93.75 84 PRO A N 1
ATOM 692 C C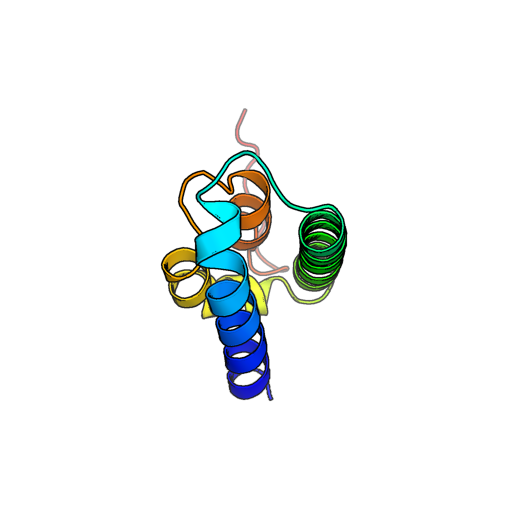A . PRO A 1 84 ? 7.835 15.162 -17.709 1.00 93.75 84 PRO A CA 1
ATOM 693 C C . PRO A 1 84 ? 7.513 16.024 -16.483 1.00 93.75 84 PRO A C 1
ATOM 695 O O . PRO A 1 84 ? 6.769 15.593 -15.597 1.00 93.75 84 PRO A O 1
ATOM 698 N N . ASP A 1 85 ? 8.073 17.233 -16.441 1.00 92.38 85 ASP A N 1
ATOM 699 C CA . ASP A 1 85 ? 7.692 18.213 -15.424 1.00 92.38 85 ASP A CA 1
ATOM 700 C C . ASP A 1 85 ? 6.187 18.527 -15.562 1.00 92.38 85 ASP A C 1
ATOM 702 O O . ASP A 1 85 ? 5.715 18.713 -16.690 1.00 92.38 85 ASP A O 1
ATOM 706 N N . PRO A 1 86 ? 5.411 18.511 -14.464 1.00 91.81 86 PRO A N 1
ATOM 707 C CA . PRO A 1 86 ? 3.984 18.797 -14.517 1.00 91.81 86 PRO A CA 1
ATOM 708 C C . PRO A 1 86 ? 3.631 20.297 -14.619 1.00 91.81 86 PRO A C 1
ATOM 710 O O . PRO A 1 86 ? 2.435 20.590 -14.698 1.00 91.81 86 PRO A O 1
ATOM 713 N N . PHE A 1 87 ? 4.602 21.223 -14.591 1.00 90.62 87 PHE A N 1
ATOM 714 C CA . PHE A 1 87 ? 4.404 22.682 -14.609 1.00 90.62 87 PHE A CA 1
ATOM 715 C C . PHE A 1 87 ? 4.877 23.368 -15.898 1.00 90.62 87 PHE A C 1
ATOM 717 O O . PHE A 1 87 ? 5.933 22.993 -16.456 1.00 90.62 87 PHE A O 1
#

Secondary structure (DSSP, 8-state):
-HHHHHHHHHHHHHHHHHHHTSS---HHHHHHHHHHHHHHHHHHHH-HHHHHHHHHHHHHHS-TT-HHHHHHHHT---TT--PPP--